Prote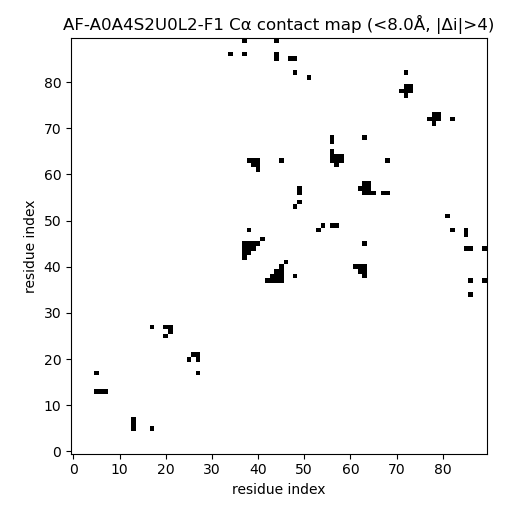in AF-A0A4S2U0L2-F1 (afdb_monomer)

Mean predicted aligned error: 3.44 Å

Sequence (90 aa):
MLKVGLTGGIGAGKSEVSRMLAGYGAVLIDADRIAREVVEPGTPGLDAVVEEFGSGILTAEGTLDRPKLGSVVFADSERLAALNAIVHPL

pLDDT: mean 95.17, std 2.14, range [84.31, 97.81]

Nearest PDB structures (foldseek):
  1viy-assembly1_B  TM=9.179E-01  e=2.913E-06  Escherichia coli
  1n3b-assembly1_C  TM=8.855E-01  e=8.408E-06  Escherichia coli
  9bkz-assembly1_A  TM=7.721E-01  e=2.416E-06  Klebsiella aerogenes
  8u94-assembly1_A  TM=7.735E-01  e=8.949E-06  Klebsiella aerogenes KCTC 2190
  2f6r-assembly1_A  TM=9.150E-01  e=1.228E-04  Mus musculus

Radius of gyration: 15.58 Å; Cα contacts (8 Å, |Δi|>4): 60; chains: 1; bounding box: 34×28×39 Å

Secondary structure (DSSP, 8-state):
---------TTS-HHHHHHHHHHTTPPP--HHHHHHHTTSTT-HHHHHHHHHH-GGGB-TTSSB-HHHHHHHHTT-HHHHHHHHHHHTT-

Foldseek 3Di:
DDDDDQDDDPPPCSVVVLVVVVVVVDDDDDPVVLLQVCCAPPHPLVVQCCVVVNPVQADPVRGGNPVVLCVVCVVDVVSVVSNCVSRVVD

Solvent-accessible surface area (backbone atoms only — not comparable to full-atom values): 5567 Å² total; per-residue (Å²): 135,92,84,82,87,89,81,73,66,89,88,65,51,60,73,57,54,51,51,52,44,36,74,75,71,45,85,82,81,58,64,76,57,47,70,47,60,48,36,33,74,94,30,72,43,33,53,53,49,33,70,76,66,35,74,82,36,41,42,98,86,59,36,70,31,58,72,59,44,46,62,55,27,76,74,31,72,67,50,36,49,54,51,46,66,60,54,70,81,101

Structure (mmCIF, N/CA/C/O backbone):
data_AF-A0A4S2U0L2-F1
#
_entry.id   AF-A0A4S2U0L2-F1
#
loop_
_atom_site.group_PDB
_atom_site.id
_atom_site.type_symbol
_atom_site.label_atom_id
_atom_site.label_alt_id
_atom_site.label_comp_id
_atom_site.label_asym_id
_atom_site.label_entity_id
_atom_site.label_seq_id
_atom_site.pdbx_PDB_ins_code
_atom_site.Cartn_x
_atom_site.Cartn_y
_atom_site.Cartn_z
_atom_site.occupancy
_atom_site.B_iso_or_equiv
_atom_site.auth_seq_id
_atom_site.auth_comp_id
_atom_site.auth_asym_id
_atom_site.auth_atom_id
_atom_site.pdbx_PDB_model_num
ATOM 1 N N . MET A 1 1 ? 11.180 -18.778 -12.855 1.00 84.31 1 MET A N 1
ATOM 2 C CA . MET A 1 1 ? 11.170 -17.331 -13.158 1.00 84.31 1 MET A CA 1
ATOM 3 C C . MET A 1 1 ? 11.942 -16.613 -12.065 1.00 84.31 1 MET A C 1
ATOM 5 O O . MET A 1 1 ? 11.671 -16.880 -10.899 1.00 84.31 1 MET A O 1
ATOM 9 N N . LEU A 1 2 ? 12.920 -15.779 -12.419 1.00 93.06 2 LEU A N 1
ATOM 10 C CA . LEU A 1 2 ? 13.635 -14.949 -11.447 1.00 93.06 2 LEU A CA 1
ATOM 11 C C . LEU A 1 2 ? 12.687 -13.856 -10.928 1.00 93.06 2 LEU A C 1
ATOM 13 O O . LEU A 1 2 ? 11.995 -13.229 -11.726 1.00 93.06 2 LEU A O 1
ATOM 17 N N . LYS A 1 3 ? 12.647 -13.642 -9.610 1.00 95.31 3 LYS A N 1
ATOM 18 C CA . LYS A 1 3 ? 11.890 -12.556 -8.972 1.00 95.31 3 LYS A CA 1
ATOM 19 C C . LYS A 1 3 ? 12.882 -11.545 -8.408 1.00 95.31 3 LYS A C 1
ATOM 21 O O . LYS A 1 3 ? 13.821 -11.942 -7.724 1.00 95.31 3 LYS A O 1
ATOM 26 N N . VAL A 1 4 ? 12.673 -10.263 -8.694 1.00 95.56 4 VAL A N 1
ATOM 27 C CA . VAL A 1 4 ? 13.542 -9.167 -8.246 1.00 95.56 4 VAL A CA 1
ATOM 28 C C . VAL A 1 4 ? 12.681 -8.124 -7.542 1.00 95.56 4 VAL A C 1
ATOM 30 O O . VAL A 1 4 ? 11.690 -7.669 -8.107 1.00 95.56 4 VAL A O 1
ATOM 33 N N . GLY A 1 5 ? 13.045 -7.762 -6.311 1.00 96.12 5 GLY A N 1
ATOM 34 C CA . GLY A 1 5 ? 12.379 -6.701 -5.559 1.00 96.12 5 GLY A CA 1
ATOM 35 C C . GLY A 1 5 ? 13.021 -5.345 -5.839 1.00 96.12 5 GLY A C 1
ATOM 36 O O . GLY A 1 5 ? 14.196 -5.152 -5.534 1.00 96.12 5 GLY A O 1
ATOM 37 N N . LEU A 1 6 ? 12.254 -4.404 -6.392 1.00 96.38 6 LEU A N 1
ATOM 38 C CA . LEU A 1 6 ? 12.668 -3.009 -6.535 1.00 96.38 6 LEU A CA 1
ATOM 39 C C . LEU A 1 6 ? 12.134 -2.198 -5.350 1.00 96.38 6 LEU A C 1
ATOM 41 O O . LEU A 1 6 ? 10.929 -2.010 -5.212 1.00 96.38 6 LEU A O 1
ATOM 45 N N . THR A 1 7 ? 13.035 -1.704 -4.505 1.00 95.25 7 THR A N 1
ATOM 46 C CA . THR A 1 7 ? 12.703 -0.908 -3.315 1.00 95.25 7 THR A CA 1
ATOM 47 C C . THR A 1 7 ? 13.550 0.364 -3.248 1.00 95.25 7 THR A C 1
ATOM 49 O O . THR A 1 7 ? 14.457 0.569 -4.052 1.00 95.25 7 THR A O 1
ATOM 52 N N . GLY A 1 8 ? 13.221 1.257 -2.321 1.00 93.00 8 GLY A N 1
ATOM 53 C CA . GLY A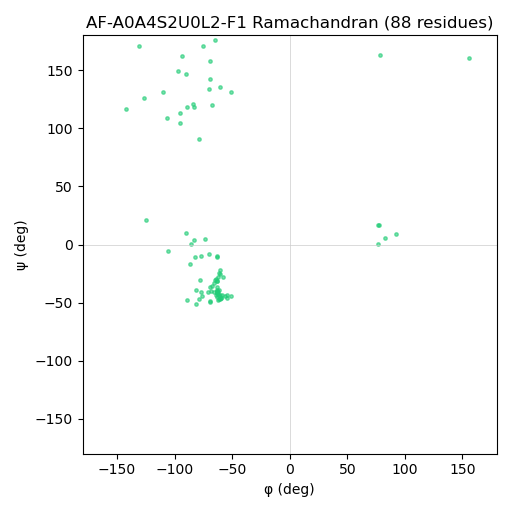 1 8 ? 13.834 2.573 -2.173 1.00 93.00 8 GLY A CA 1
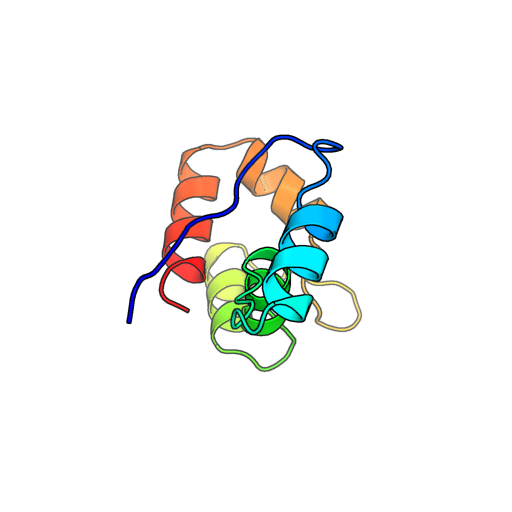ATOM 54 C C . GLY A 1 8 ? 12.903 3.558 -1.471 1.00 93.00 8 GLY A C 1
ATOM 55 O O . GLY A 1 8 ? 11.685 3.369 -1.446 1.00 93.00 8 GLY A O 1
ATOM 56 N N . GLY A 1 9 ? 13.467 4.632 -0.920 1.00 93.31 9 GLY A N 1
ATOM 57 C CA . GLY A 1 9 ? 12.705 5.678 -0.234 1.00 93.31 9 GLY A CA 1
ATOM 58 C C . GLY A 1 9 ? 11.744 6.455 -1.144 1.00 93.31 9 GLY A C 1
ATOM 59 O O . GLY A 1 9 ? 11.684 6.260 -2.367 1.00 93.31 9 GLY A O 1
ATOM 60 N N . ILE A 1 10 ? 10.970 7.357 -0.539 1.00 89.69 10 ILE A N 1
ATOM 61 C CA . ILE A 1 10 ? 10.156 8.338 -1.271 1.00 89.69 10 ILE A CA 1
ATOM 62 C C . ILE A 1 10 ? 11.095 9.212 -2.117 1.00 89.69 10 ILE A C 1
ATOM 64 O O . ILE A 1 10 ? 12.157 9.614 -1.653 1.00 89.69 10 ILE A O 1
ATOM 68 N N . GLY A 1 11 ? 10.736 9.459 -3.380 1.00 91.88 11 GLY A N 1
ATOM 69 C CA . GLY A 1 11 ? 11.551 10.266 -4.299 1.00 91.88 11 GLY A CA 1
ATOM 70 C C . GLY A 1 11 ? 12.780 9.563 -4.894 1.00 91.88 11 GLY A C 1
ATOM 71 O O . GLY A 1 11 ? 13.462 10.153 -5.721 1.00 91.88 11 GLY A O 1
ATOM 72 N N . ALA A 1 12 ? 13.041 8.292 -4.565 1.00 95.12 12 ALA A N 1
ATOM 73 C CA . ALA A 1 12 ? 14.221 7.559 -5.048 1.00 95.12 12 ALA A CA 1
ATOM 74 C C . ALA A 1 12 ? 14.170 7.129 -6.535 1.00 95.12 12 ALA A C 1
ATOM 76 O O . ALA A 1 12 ? 15.033 6.385 -6.986 1.00 95.12 12 ALA A O 1
ATOM 77 N N . GLY A 1 13 ? 13.143 7.526 -7.295 1.00 95.25 13 GLY A N 1
ATOM 78 C CA . GLY A 1 13 ? 13.027 7.187 -8.720 1.00 95.25 13 GLY A CA 1
ATOM 79 C C . GLY A 1 13 ? 12.569 5.753 -9.030 1.00 95.25 13 GLY A C 1
ATOM 80 O O . GLY A 1 13 ? 12.697 5.315 -10.169 1.00 95.25 13 GLY A O 1
ATOM 81 N N . LYS A 1 14 ? 11.994 5.020 -8.061 1.00 96.38 14 LYS A N 1
ATOM 82 C CA . LYS A 1 14 ? 11.512 3.633 -8.255 1.00 96.38 14 LYS A CA 1
ATOM 83 C C . LYS A 1 14 ? 10.590 3.475 -9.468 1.00 96.38 14 LYS A C 1
ATOM 85 O O . LYS A 1 14 ? 10.767 2.540 -10.236 1.00 96.38 14 LYS A O 1
ATOM 90 N N . SER A 1 15 ? 9.640 4.394 -9.644 1.00 94.44 15 SER A N 1
ATOM 91 C CA . SER A 1 15 ? 8.686 4.365 -10.760 1.00 94.44 15 SER A CA 1
ATOM 92 C C . SER A 1 15 ? 9.368 4.513 -12.121 1.00 94.44 15 SER A C 1
ATOM 94 O O . SER A 1 15 ? 8.906 3.951 -13.107 1.00 94.44 15 SER A O 1
ATOM 96 N N . GLU A 1 16 ? 10.483 5.244 -12.183 1.00 96.88 16 GLU A N 1
A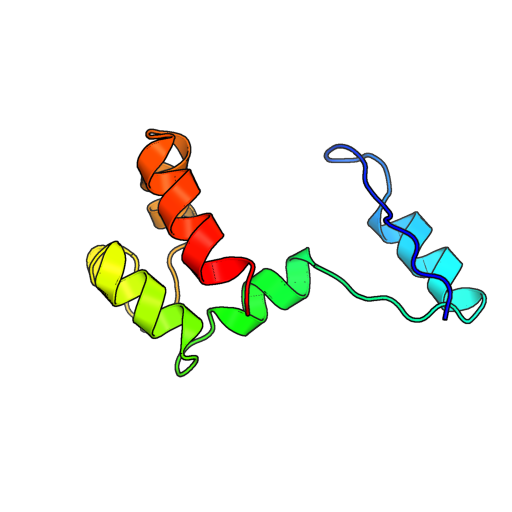TOM 97 C CA . GLU A 1 16 ? 11.247 5.389 -13.421 1.00 96.88 16 GLU A CA 1
ATOM 98 C C . GLU A 1 16 ? 12.062 4.126 -13.709 1.00 96.88 16 GLU A C 1
ATOM 100 O O . GLU A 1 16 ? 12.029 3.597 -14.818 1.00 96.88 16 GLU A O 1
ATOM 105 N N . VAL A 1 17 ? 12.716 3.569 -12.688 1.00 96.56 17 VAL A N 1
ATOM 106 C CA . VAL A 1 17 ? 13.463 2.311 -12.822 1.00 96.56 17 VAL A CA 1
ATOM 107 C C . VAL A 1 17 ? 12.536 1.151 -13.204 1.00 96.56 17 VAL A C 1
ATOM 109 O O . VAL A 1 17 ? 12.876 0.372 -14.094 1.00 96.56 17 VAL A O 1
ATOM 112 N N . SER A 1 18 ? 11.351 1.037 -12.594 1.00 96.25 18 SER A N 1
ATOM 113 C CA . SER A 1 18 ? 10.382 -0.010 -12.944 1.00 96.25 18 SER A CA 1
ATOM 114 C C . SER A 1 18 ? 9.886 0.124 -14.384 1.00 96.25 18 SER A C 1
ATOM 116 O O . SER A 1 18 ? 9.795 -0.880 -15.092 1.00 96.25 18 SER A O 1
ATOM 118 N N . ARG A 1 19 ? 9.639 1.355 -14.852 1.00 96.62 19 ARG A N 1
ATOM 119 C CA . ARG A 1 19 ? 9.270 1.652 -16.244 1.00 96.62 19 ARG A CA 1
ATOM 120 C C . ARG A 1 19 ? 10.371 1.242 -17.221 1.00 96.62 19 ARG A C 1
ATOM 122 O O . ARG A 1 19 ? 10.077 0.630 -18.246 1.00 96.62 19 ARG A O 1
ATOM 129 N N . MET A 1 20 ? 11.631 1.541 -16.902 1.00 97.69 20 MET A N 1
ATOM 130 C CA . MET A 1 20 ? 12.775 1.124 -17.717 1.00 97.69 20 MET A CA 1
ATOM 131 C C . MET A 1 20 ? 12.890 -0.400 -17.791 1.00 97.69 20 MET A C 1
ATOM 133 O O . MET A 1 20 ? 13.017 -0.946 -18.883 1.00 97.69 20 MET A O 1
ATOM 137 N N . LEU A 1 21 ? 12.797 -1.096 -16.652 1.00 97.00 21 LEU A N 1
ATOM 138 C CA . LEU A 1 21 ? 12.837 -2.561 -16.601 1.00 97.00 21 LEU A CA 1
ATOM 139 C C . LEU A 1 21 ? 11.719 -3.184 -17.444 1.00 97.00 21 LEU A C 1
ATOM 141 O O . LEU A 1 21 ? 11.976 -4.115 -18.208 1.00 97.00 21 LEU A O 1
ATOM 145 N N . ALA A 1 22 ? 10.502 -2.642 -17.357 1.00 96.69 22 ALA A N 1
ATOM 146 C CA . ALA A 1 22 ? 9.385 -3.078 -18.188 1.00 96.69 22 ALA A CA 1
ATOM 147 C C . ALA A 1 22 ? 9.652 -2.857 -19.687 1.00 96.69 22 ALA A C 1
ATOM 149 O O . ALA A 1 22 ? 9.363 -3.734 -20.499 1.00 96.69 22 ALA A O 1
ATOM 150 N N . GLY A 1 23 ? 10.283 -1.736 -20.055 1.00 97.81 23 GLY A N 1
ATOM 151 C CA . GLY A 1 23 ? 10.726 -1.461 -21.428 1.00 97.81 23 GLY A CA 1
ATOM 152 C C . GLY A 1 23 ? 11.746 -2.469 -21.974 1.00 97.81 23 GLY A C 1
ATOM 153 O O . GLY A 1 23 ? 11.791 -2.695 -23.180 1.00 97.81 23 GLY A O 1
ATOM 154 N N . TYR A 1 24 ? 12.512 -3.126 -21.098 1.00 97.06 24 TYR A N 1
ATOM 155 C CA . TYR A 1 24 ? 13.415 -4.229 -21.450 1.00 97.06 24 TYR A CA 1
ATOM 156 C C . TYR A 1 24 ? 12.754 -5.617 -21.383 1.00 97.06 24 TYR A C 1
ATOM 158 O O . TYR A 1 24 ? 13.440 -6.633 -21.482 1.00 97.06 24 TYR A O 1
ATOM 166 N N . GLY A 1 25 ? 11.429 -5.683 -21.227 1.00 96.81 25 GLY A N 1
ATOM 167 C CA . GLY A 1 25 ? 10.662 -6.929 -21.226 1.00 96.81 25 GLY A CA 1
ATOM 168 C C . GLY A 1 25 ? 10.441 -7.551 -19.846 1.00 96.81 25 GLY A C 1
ATOM 169 O O . GLY A 1 25 ? 9.941 -8.673 -19.766 1.00 96.81 25 GLY A O 1
ATOM 170 N N . ALA A 1 26 ? 10.785 -6.861 -18.752 1.00 97.06 26 ALA A N 1
ATOM 171 C CA . ALA A 1 26 ? 10.407 -7.326 -17.421 1.00 97.06 26 ALA A CA 1
ATOM 172 C C . ALA A 1 26 ? 8.890 -7.208 -17.211 1.00 97.06 26 ALA A C 1
ATOM 174 O O . ALA A 1 26 ? 8.259 -6.226 -17.599 1.00 97.06 26 ALA A O 1
ATOM 175 N N . VAL A 1 27 ? 8.302 -8.186 -16.525 1.00 96.69 27 VAL A N 1
ATOM 176 C CA . VAL A 1 27 ? 6.915 -8.084 -16.062 1.00 96.69 27 VAL A CA 1
ATOM 177 C C . VAL A 1 27 ? 6.902 -7.303 -14.752 1.00 96.69 27 VAL A C 1
ATOM 179 O O . VAL A 1 27 ? 7.498 -7.734 -13.764 1.00 96.69 27 VAL A O 1
ATOM 182 N N . LEU A 1 28 ? 6.225 -6.155 -14.745 1.00 95.62 28 LEU A N 1
ATOM 183 C CA . LEU A 1 28 ? 6.085 -5.325 -13.553 1.00 95.62 28 LEU A CA 1
ATOM 184 C C . LEU A 1 28 ? 4.930 -5.821 -12.678 1.00 95.62 28 LEU A C 1
ATOM 186 O O . LEU A 1 28 ? 3.775 -5.828 -13.101 1.00 95.62 28 LEU A O 1
ATOM 190 N N . ILE A 1 29 ? 5.251 -6.168 -11.434 1.00 95.44 29 ILE A N 1
ATOM 191 C CA . ILE A 1 29 ? 4.283 -6.389 -10.359 1.00 95.44 29 ILE A CA 1
ATOM 192 C C . ILE A 1 29 ? 4.385 -5.183 -9.423 1.00 95.44 29 ILE A C 1
ATOM 194 O O . ILE A 1 29 ? 5.398 -5.008 -8.748 1.00 95.44 29 ILE A O 1
ATOM 198 N N . ASP A 1 30 ? 3.364 -4.330 -9.430 1.00 94.56 30 ASP A N 1
ATOM 199 C CA . ASP A 1 30 ? 3.317 -3.110 -8.620 1.00 94.56 30 ASP A CA 1
ATOM 200 C C . ASP A 1 30 ? 2.553 -3.374 -7.318 1.00 94.56 30 ASP A C 1
ATOM 202 O O . ASP A 1 30 ? 1.326 -3.480 -7.317 1.00 94.56 30 ASP A O 1
ATOM 206 N N . ALA A 1 31 ? 3.293 -3.495 -6.215 1.00 92.38 31 ALA A N 1
ATOM 207 C CA . ALA A 1 31 ? 2.722 -3.762 -4.900 1.00 92.38 31 ALA A CA 1
ATOM 208 C C . ALA A 1 31 ? 1.855 -2.602 -4.379 1.00 92.38 31 ALA A C 1
ATOM 210 O O . ALA A 1 31 ? 0.848 -2.860 -3.727 1.00 92.38 31 ALA A O 1
ATOM 211 N N . ASP A 1 32 ? 2.191 -1.345 -4.699 1.00 89.56 32 ASP A N 1
ATOM 212 C CA . ASP A 1 32 ? 1.411 -0.180 -4.255 1.00 89.56 32 ASP A CA 1
ATOM 213 C C . ASP A 1 32 ? 0.045 -0.144 -4.949 1.00 89.56 32 ASP A C 1
ATOM 215 O O . ASP A 1 32 ? -0.958 0.247 -4.344 1.00 89.56 32 ASP A O 1
ATOM 219 N N . ARG A 1 33 ? 0.001 -0.553 -6.223 1.00 92.56 33 ARG A N 1
ATOM 220 C CA . ARG A 1 33 ? -1.249 -0.711 -6.973 1.00 92.56 33 ARG A CA 1
ATOM 221 C C . ARG A 1 33 ? -2.065 -1.892 -6.450 1.00 92.56 33 ARG A C 1
ATOM 223 O O . ARG A 1 33 ? -3.240 -1.712 -6.152 1.00 92.56 33 ARG A O 1
ATOM 230 N N . ILE A 1 34 ? -1.450 -3.061 -6.279 1.00 94.25 34 ILE A N 1
ATOM 231 C CA . ILE A 1 34 ? -2.149 -4.264 -5.796 1.00 94.25 34 ILE A CA 1
ATOM 232 C C . ILE A 1 34 ? -2.732 -4.029 -4.396 1.00 94.25 34 ILE A C 1
ATOM 234 O O . ILE A 1 34 ? -3.905 -4.300 -4.172 1.00 94.25 34 ILE A O 1
ATOM 238 N N . ALA A 1 35 ? -1.981 -3.401 -3.486 1.00 91.81 35 ALA A N 1
ATOM 239 C CA . ALA A 1 35 ? -2.465 -3.033 -2.152 1.00 91.81 35 ALA A CA 1
ATOM 240 C C . ALA A 1 35 ? -3.624 -2.010 -2.161 1.00 91.81 35 ALA A C 1
ATOM 242 O O . ALA A 1 35 ? -4.208 -1.712 -1.116 1.00 91.81 35 ALA A O 1
ATOM 243 N N . ARG A 1 36 ? -3.943 -1.400 -3.311 1.00 92.56 36 ARG A N 1
ATOM 244 C CA . ARG A 1 36 ? -5.172 -0.614 -3.503 1.00 92.56 36 ARG A CA 1
ATOM 245 C C . ARG A 1 36 ? -6.315 -1.480 -3.982 1.00 92.56 36 ARG A C 1
ATOM 247 O O . ARG A 1 36 ? -7.380 -1.410 -3.385 1.00 92.56 36 ARG A O 1
ATOM 254 N N . GLU A 1 37 ? -6.051 -2.301 -4.984 1.00 95.12 37 GLU A N 1
ATOM 255 C CA . GLU A 1 37 ? -7.038 -3.164 -5.630 1.00 95.12 37 GLU A CA 1
ATOM 256 C C . GLU A 1 37 ? -7.634 -4.186 -4.655 1.00 95.12 37 GLU A C 1
ATOM 258 O O . GLU A 1 37 ? -8.845 -4.370 -4.632 1.00 95.12 37 GLU A O 1
ATOM 263 N N . VAL A 1 38 ? -6.824 -4.789 -3.778 1.00 95.69 38 VAL A N 1
ATOM 264 C CA . VAL A 1 38 ? -7.297 -5.821 -2.829 1.00 95.69 38 VAL A CA 1
ATOM 265 C C . VAL A 1 38 ? -8.209 -5.293 -1.715 1.00 95.69 38 VAL A C 1
ATOM 267 O O . VAL A 1 38 ? -8.763 -6.090 -0.965 1.00 95.69 38 VAL A O 1
ATOM 270 N N . VAL A 1 39 ? -8.367 -3.971 -1.597 1.00 95.12 39 VAL A N 1
ATOM 271 C CA . VAL A 1 39 ? -9.250 -3.303 -0.620 1.00 95.12 39 VAL A CA 1
ATOM 272 C C . VAL A 1 39 ? -10.250 -2.354 -1.293 1.00 95.12 39 VAL A C 1
ATOM 274 O O . VAL A 1 39 ? -10.764 -1.429 -0.660 1.00 95.12 39 VAL A O 1
ATOM 277 N N . GLU A 1 40 ? -10.518 -2.536 -2.587 1.00 95.19 40 GLU A N 1
ATOM 278 C CA . GLU A 1 40 ? -11.587 -1.809 -3.277 1.00 95.19 40 GLU A CA 1
ATOM 279 C C . GLU A 1 40 ? -12.983 -2.264 -2.802 1.00 95.19 40 GLU A C 1
ATOM 281 O O . GLU A 1 40 ? -13.132 -3.369 -2.269 1.00 95.19 40 GLU A O 1
ATOM 286 N N . PRO A 1 41 ? -14.033 -1.438 -2.977 1.00 95.19 41 PRO A N 1
ATOM 287 C CA . PRO A 1 41 ? -15.403 -1.831 -2.653 1.00 95.19 41 PRO A CA 1
ATOM 288 C C . PRO A 1 41 ? -15.804 -3.173 -3.270 1.00 95.19 41 PRO A C 1
ATOM 290 O O . PRO A 1 41 ? -15.623 -3.396 -4.465 1.00 95.19 41 PRO A O 1
ATOM 293 N N . GLY A 1 42 ? -16.383 -4.053 -2.451 1.00 93.88 42 GLY A N 1
ATOM 294 C CA . GLY A 1 42 ? -16.818 -5.388 -2.872 1.00 93.88 42 GLY A CA 1
ATOM 295 C C . GLY A 1 42 ? -15.713 -6.448 -2.883 1.00 93.88 42 GLY A C 1
ATOM 296 O O . GLY A 1 42 ? -15.959 -7.571 -3.322 1.00 93.88 42 GLY A O 1
ATOM 297 N N . THR A 1 43 ? -14.509 -6.117 -2.410 1.00 96.25 43 THR A N 1
ATOM 298 C CA . THR A 1 43 ? -13.437 -7.098 -2.214 1.00 96.25 43 THR A CA 1
ATOM 299 C C . THR A 1 43 ? -13.484 -7.712 -0.811 1.00 96.25 43 THR A C 1
ATOM 301 O O . THR A 1 43 ? -13.767 -7.001 0.156 1.00 96.25 43 THR A O 1
ATOM 304 N N . PRO A 1 44 ? -13.103 -8.996 -0.658 1.00 95.44 44 PRO A N 1
ATOM 305 C CA . PRO A 1 44 ? -12.966 -9.615 0.662 1.00 95.44 44 PRO A CA 1
ATOM 306 C C . PRO A 1 44 ? -11.967 -8.888 1.569 1.00 95.44 44 PRO A C 1
ATOM 308 O O . PRO A 1 44 ? -12.099 -8.925 2.789 1.00 95.44 44 PRO A O 1
ATOM 311 N N . GLY A 1 45 ? -10.961 -8.225 0.985 1.00 95.62 45 GLY A N 1
ATOM 312 C CA . GLY A 1 45 ? -9.989 -7.460 1.755 1.00 95.62 45 GLY A CA 1
ATOM 313 C C . GLY A 1 45 ? -10.598 -6.223 2.397 1.00 95.62 45 GLY A C 1
ATOM 314 O O . GLY A 1 45 ? -10.298 -5.949 3.556 1.00 95.62 45 GLY A O 1
ATOM 315 N N . LEU A 1 46 ? -11.490 -5.505 1.704 1.00 96.75 46 LEU A N 1
ATOM 316 C CA . LEU A 1 46 ? -12.205 -4.394 2.331 1.00 96.75 46 LEU A CA 1
ATOM 317 C C . LEU A 1 46 ? -13.106 -4.885 3.468 1.00 96.75 46 LEU A C 1
ATOM 319 O O . LEU A 1 46 ? -13.089 -4.285 4.540 1.00 96.75 46 LEU A O 1
ATOM 323 N N . ASP A 1 47 ? -13.837 -5.980 3.260 1.00 96.44 47 ASP A N 1
ATOM 324 C CA . ASP A 1 47 ? -14.724 -6.553 4.278 1.00 96.44 47 ASP A CA 1
ATOM 325 C C . ASP A 1 47 ? -13.945 -6.942 5.543 1.00 96.44 47 ASP A C 1
ATOM 327 O O . ASP A 1 47 ? -14.328 -6.552 6.645 1.00 96.44 47 ASP A O 1
ATOM 331 N N . ALA A 1 48 ? -12.801 -7.616 5.390 1.00 97.06 48 ALA A N 1
ATOM 332 C CA . ALA A 1 48 ? -11.937 -7.992 6.509 1.00 97.06 48 ALA A CA 1
ATOM 333 C C . ALA A 1 48 ? -11.359 -6.770 7.248 1.00 97.06 48 ALA A C 1
ATOM 335 O O . ALA A 1 48 ? -11.279 -6.757 8.476 1.00 97.06 48 ALA A O 1
ATOM 336 N N . VAL A 1 49 ? -10.982 -5.710 6.522 1.00 96.69 49 VAL A N 1
ATOM 337 C CA . VAL A 1 49 ? -10.522 -4.455 7.143 1.00 96.69 49 VAL A CA 1
ATOM 338 C C . VAL A 1 49 ? -11.671 -3.784 7.908 1.00 96.69 49 VAL A C 1
ATOM 340 O O . VAL A 1 49 ? -11.465 -3.276 9.008 1.00 96.69 49 VAL A O 1
ATOM 343 N N . VAL A 1 50 ? -12.890 -3.777 7.365 1.00 96.94 50 VAL A N 1
ATOM 344 C CA . VAL A 1 50 ? -14.067 -3.214 8.047 1.00 96.94 50 VAL A CA 1
ATOM 345 C C . VAL A 1 50 ? -14.448 -4.037 9.279 1.00 96.94 50 VAL A C 1
ATOM 347 O O . VAL A 1 50 ? -14.855 -3.452 10.281 1.00 96.94 50 VAL A O 1
ATOM 350 N N . GLU A 1 51 ? -14.298 -5.360 9.238 1.00 97.12 51 GLU A N 1
ATOM 351 C CA . GLU A 1 51 ? -14.539 -6.245 10.382 1.00 97.12 51 GLU A CA 1
ATOM 352 C C . GLU A 1 51 ? -13.578 -5.943 11.544 1.00 97.12 51 GLU A C 1
ATOM 354 O O . GLU A 1 51 ? -14.018 -5.791 12.683 1.00 97.12 51 GLU A O 1
ATOM 359 N N . GLU A 1 52 ? -12.286 -5.766 11.255 1.00 96.94 52 GLU A N 1
ATOM 360 C CA . GLU A 1 52 ? -11.247 -5.521 12.268 1.00 96.94 52 GLU A CA 1
ATOM 361 C C . GLU A 1 52 ? -11.241 -4.074 12.805 1.00 96.94 52 GLU A C 1
ATOM 363 O O . GLU A 1 52 ? -11.055 -3.829 14.002 1.00 96.94 52 GLU A O 1
ATOM 368 N N . PHE A 1 53 ? -11.431 -3.083 11.927 1.00 95.94 53 PHE A N 1
ATOM 369 C CA . PHE A 1 53 ? -11.282 -1.658 12.265 1.00 95.94 53 PHE A CA 1
ATOM 370 C C . PHE A 1 53 ? -12.616 -0.901 12.388 1.00 95.94 53 PHE A C 1
ATOM 372 O O . PHE A 1 53 ? -12.634 0.263 12.800 1.00 95.94 53 PHE A O 1
ATOM 379 N N . GLY A 1 54 ? -13.735 -1.556 12.074 1.00 95.81 54 GLY A N 1
ATOM 380 C CA . GLY A 1 54 ? -15.083 -0.993 12.093 1.00 95.81 54 GLY A CA 1
ATOM 381 C C . GLY A 1 54 ? -15.398 -0.116 10.878 1.00 95.81 54 GLY A C 1
ATOM 382 O O . GLY A 1 54 ? -14.516 0.406 10.204 1.00 95.81 54 GLY A O 1
ATOM 383 N N . SER A 1 55 ? -16.686 0.146 10.632 1.00 94.69 55 SER A N 1
ATOM 384 C CA . SER A 1 55 ? -17.161 0.959 9.491 1.00 94.69 55 SER A CA 1
ATOM 385 C C . SER A 1 55 ? -16.702 2.421 9.511 1.00 94.69 55 SER A C 1
ATOM 387 O O . SER A 1 55 ? -16.833 3.132 8.517 1.00 94.69 55 SER A O 1
ATOM 389 N N . GLY A 1 56 ? -16.122 2.878 10.625 1.00 94.62 56 GLY A N 1
ATOM 390 C CA . GLY A 1 56 ? -15.545 4.209 10.741 1.00 94.62 56 GLY A CA 1
ATOM 391 C C . GLY A 1 56 ? -14.408 4.468 9.751 1.00 94.62 56 GLY A C 1
ATOM 392 O O . GLY A 1 56 ? -14.151 5.627 9.461 1.00 94.62 56 GLY A O 1
ATOM 393 N N . ILE A 1 57 ? -13.749 3.440 9.216 1.00 95.44 57 ILE A N 1
ATOM 394 C CA . ILE A 1 57 ? -12.664 3.561 8.225 1.00 95.44 57 ILE A CA 1
ATOM 395 C C . ILE A 1 57 ? -13.149 3.720 6.777 1.00 95.44 57 ILE A C 1
ATOM 397 O O . ILE A 1 57 ? -12.325 3.750 5.867 1.00 95.44 57 ILE A O 1
ATOM 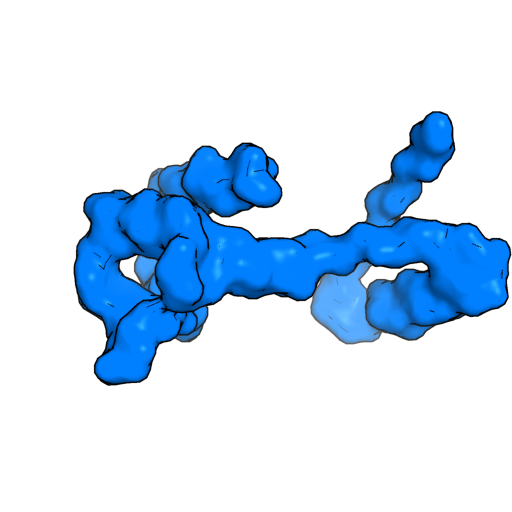401 N N . LEU A 1 58 ? -14.460 3.813 6.546 1.00 96.75 58 LEU A N 1
ATOM 402 C CA . LEU A 1 58 ? -15.035 4.013 5.218 1.00 96.75 58 LEU A CA 1
ATOM 403 C C . LEU A 1 58 ? -15.352 5.489 4.946 1.00 96.75 58 LEU A C 1
ATOM 405 O O . LEU A 1 58 ? -15.714 6.246 5.851 1.00 96.75 58 LEU A O 1
ATOM 409 N N . THR A 1 59 ? -15.262 5.882 3.677 1.00 95.62 59 THR A N 1
ATOM 410 C CA . THR A 1 59 ? -15.825 7.137 3.168 1.00 95.62 59 THR A CA 1
ATOM 411 C C . THR A 1 59 ? -17.348 7.025 3.030 1.00 95.62 59 THR A C 1
ATOM 413 O O . THR A 1 59 ? -17.921 5.938 3.138 1.00 95.62 59 THR A O 1
ATOM 416 N N . ALA A 1 60 ? -18.029 8.142 2.752 1.00 93.25 60 ALA A N 1
ATOM 417 C CA . ALA A 1 60 ? -19.480 8.150 2.533 1.00 93.25 60 ALA A CA 1
ATOM 418 C C . ALA A 1 60 ? -19.910 7.294 1.324 1.00 93.25 60 ALA A C 1
ATOM 420 O O . ALA A 1 60 ? -21.034 6.804 1.269 1.00 93.25 60 ALA A O 1
ATOM 421 N N . GLU A 1 61 ? -18.999 7.086 0.378 1.00 92.75 61 GLU A N 1
ATOM 422 C CA . GLU A 1 61 ? -19.173 6.284 -0.831 1.00 92.75 61 GLU A CA 1
ATOM 423 C C . GLU A 1 61 ? -18.883 4.790 -0.599 1.00 92.75 61 GLU A C 1
ATOM 425 O O . GLU A 1 61 ? -18.963 4.000 -1.537 1.00 92.75 61 GLU A O 1
ATOM 430 N N . GLY A 1 62 ? -18.529 4.387 0.629 1.00 92.81 62 GLY A N 1
ATOM 431 C CA . GLY A 1 62 ? -18.225 2.994 0.971 1.00 92.81 62 GLY A CA 1
ATOM 432 C C . GLY A 1 62 ? -16.838 2.524 0.529 1.00 92.81 62 GLY A C 1
ATOM 433 O O . GLY A 1 62 ? -16.585 1.324 0.477 1.00 92.81 62 GLY A O 1
ATOM 434 N N . THR A 1 63 ? -15.933 3.453 0.210 1.00 95.56 63 THR A N 1
ATOM 435 C CA . THR A 1 63 ? -14.526 3.148 -0.100 1.00 95.56 63 THR A CA 1
ATOM 436 C C . THR A 1 63 ? -13.646 3.275 1.141 1.00 95.56 63 THR A C 1
ATOM 438 O O . THR A 1 63 ? -14.038 3.911 2.116 1.00 95.56 63 THR A O 1
ATOM 441 N N . LEU A 1 64 ? -12.442 2.701 1.121 1.00 95.81 64 LEU A N 1
ATOM 442 C CA . LEU A 1 64 ? -11.494 2.821 2.229 1.00 95.81 64 LEU A CA 1
ATOM 443 C C . LEU A 1 64 ? -10.964 4.261 2.396 1.00 95.81 64 LEU A C 1
ATOM 445 O O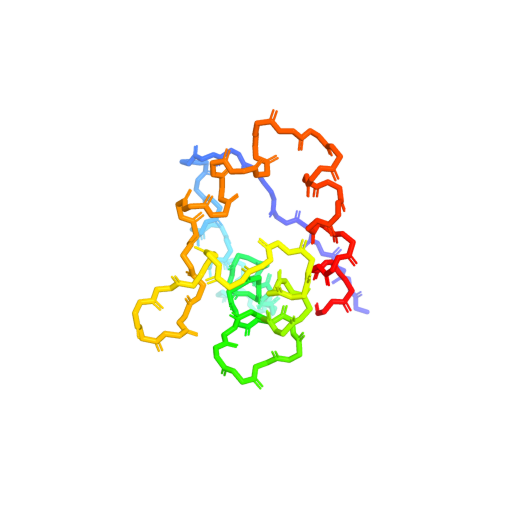 . LEU A 1 64 ? -10.264 4.779 1.521 1.00 95.81 64 LEU A O 1
ATOM 449 N N . ASP A 1 65 ? -11.189 4.870 3.562 1.00 96.62 65 ASP A N 1
ATOM 450 C CA . ASP A 1 65 ? -10.565 6.132 3.973 1.00 96.62 65 ASP A CA 1
ATOM 451 C C . ASP A 1 65 ? -9.127 5.874 4.453 1.00 96.62 65 ASP A C 1
ATOM 453 O O . ASP A 1 65 ? -8.849 5.576 5.620 1.00 96.62 65 ASP A O 1
ATOM 457 N N . ARG A 1 66 ? -8.183 5.967 3.512 1.00 93.56 66 ARG A N 1
ATOM 458 C CA . ARG A 1 66 ? -6.754 5.713 3.752 1.00 93.56 66 ARG A CA 1
ATOM 459 C C . ARG A 1 66 ? -6.126 6.658 4.781 1.00 93.56 66 ARG A C 1
ATOM 461 O O . ARG A 1 66 ? -5.415 6.147 5.646 1.00 93.56 66 ARG A O 1
ATOM 468 N N . PRO A 1 67 ? -6.329 7.991 4.726 1.00 95.12 67 PRO A N 1
ATOM 469 C CA . PRO A 1 67 ? -5.852 8.884 5.780 1.00 95.12 67 PRO A CA 1
ATOM 470 C C . PRO A 1 67 ? -6.345 8.478 7.170 1.00 95.12 67 PRO A C 1
ATOM 472 O O . PRO A 1 67 ? -5.555 8.445 8.116 1.00 95.12 67 PRO A O 1
ATOM 475 N N . LYS A 1 68 ? -7.628 8.123 7.291 1.00 95.38 68 LYS A N 1
ATOM 476 C CA . LYS A 1 68 ? -8.217 7.744 8.573 1.00 95.38 68 LYS A CA 1
ATOM 477 C C . LYS A 1 68 ? -7.681 6.413 9.080 1.00 95.38 68 LYS A C 1
ATOM 479 O O . LYS A 1 68 ? -7.201 6.371 10.211 1.00 95.38 68 LYS A O 1
ATOM 484 N N . LEU A 1 69 ? -7.660 5.369 8.249 1.00 96.00 69 LEU A N 1
ATOM 485 C CA . LEU A 1 69 ? -7.031 4.095 8.611 1.00 96.00 69 LEU A CA 1
ATOM 486 C C . LEU A 1 69 ? -5.560 4.306 8.997 1.00 96.00 69 LEU A C 1
ATOM 488 O O . LEU A 1 69 ? -5.123 3.814 10.032 1.00 96.00 69 LEU A O 1
ATOM 492 N N . GLY A 1 70 ? -4.824 5.106 8.219 1.00 95.19 70 GLY A N 1
ATOM 493 C CA . GLY A 1 70 ? -3.437 5.482 8.488 1.00 95.19 70 GLY A CA 1
ATOM 494 C C . GLY A 1 70 ? -3.243 6.092 9.877 1.00 95.19 70 GLY A C 1
ATOM 495 O O . GLY A 1 70 ? -2.338 5.685 10.600 1.00 95.19 70 GLY A O 1
ATOM 496 N N . SER A 1 71 ? -4.114 7.019 10.287 1.00 95.81 71 SER A N 1
ATOM 497 C CA . SER A 1 71 ? -4.048 7.628 11.625 1.00 95.81 71 SER A CA 1
ATOM 498 C C . SER A 1 71 ? -4.234 6.626 12.770 1.00 95.81 71 SER A C 1
ATOM 500 O O . SER A 1 71 ? -3.684 6.835 13.848 1.00 95.81 71 SER A O 1
ATOM 502 N N . VAL A 1 72 ? -4.964 5.532 12.531 1.00 94.56 72 VAL A N 1
ATOM 503 C CA . VAL A 1 72 ? -5.180 4.458 13.510 1.00 94.56 72 VAL A CA 1
ATOM 504 C C . VAL A 1 72 ? -3.985 3.510 13.534 1.00 94.56 72 VAL A C 1
ATOM 506 O O . VAL A 1 72 ? -3.426 3.249 14.594 1.00 94.56 72 VAL A O 1
ATOM 509 N N . VAL A 1 73 ? -3.563 3.011 12.371 1.00 96.44 73 VAL A N 1
ATOM 510 C CA . VAL A 1 73 ? -2.539 1.957 12.302 1.00 96.44 73 VAL A CA 1
ATOM 511 C C . VAL A 1 73 ? -1.124 2.482 12.512 1.00 96.44 73 VAL A C 1
ATOM 513 O O . VAL A 1 73 ? -0.295 1.773 13.058 1.00 96.44 73 VAL A O 1
ATOM 516 N N . PHE A 1 74 ? -0.813 3.725 12.140 1.00 94.62 74 PHE A N 1
ATOM 517 C CA . PHE A 1 74 ? 0.525 4.279 12.384 1.00 94.62 74 PHE A CA 1
ATOM 518 C C . PHE A 1 74 ? 0.711 4.821 13.806 1.00 94.62 74 PHE A C 1
ATOM 520 O O . PHE A 1 74 ? 1.842 5.110 14.194 1.00 94.62 74 PHE A O 1
ATOM 527 N N . ALA A 1 75 ? -0.368 4.940 14.586 1.00 95.56 75 ALA A N 1
ATOM 528 C CA . ALA A 1 75 ? -0.307 5.299 16.001 1.00 95.56 75 ALA A CA 1
ATOM 529 C C . ALA A 1 75 ? -0.109 4.082 16.925 1.00 95.56 75 ALA A C 1
ATOM 531 O O . ALA A 1 75 ? 0.279 4.260 18.078 1.00 95.56 75 ALA A O 1
ATOM 532 N N . ASP A 1 76 ? -0.357 2.863 16.432 1.00 96.81 76 ASP A N 1
ATOM 533 C CA . ASP A 1 76 ? -0.346 1.631 17.222 1.00 96.81 76 ASP A CA 1
ATOM 534 C C . ASP A 1 76 ? 0.245 0.463 16.411 1.00 96.81 76 ASP A C 1
ATOM 536 O O . ASP A 1 76 ? -0.301 0.025 15.396 1.00 96.81 76 ASP A O 1
ATOM 540 N N . SER A 1 77 ? 1.377 -0.069 16.878 1.00 96.81 77 SER A N 1
ATOM 541 C CA . SER A 1 77 ? 2.080 -1.163 16.206 1.00 96.81 77 SER A CA 1
ATOM 542 C C . SER A 1 77 ? 1.284 -2.469 16.141 1.00 96.81 77 SER A C 1
ATOM 544 O O . SER A 1 77 ? 1.474 -3.230 15.1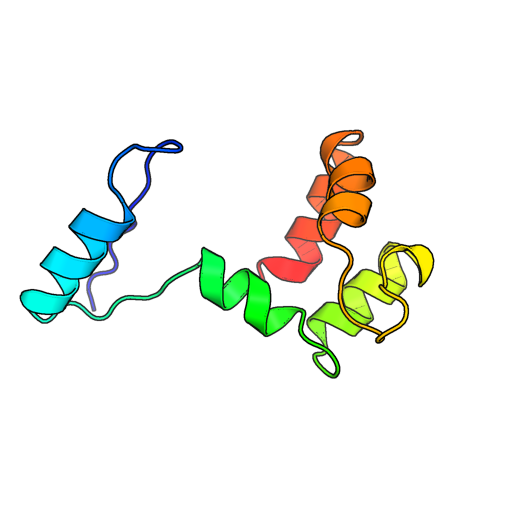92 1.00 96.81 77 SER A O 1
ATOM 546 N N . GLU A 1 78 ? 0.405 -2.746 17.109 1.00 97.69 78 GLU A N 1
ATOM 547 C CA . GLU A 1 78 ? -0.452 -3.939 17.084 1.00 97.69 78 GLU A CA 1
ATOM 548 C C . GLU A 1 78 ? -1.530 -3.795 16.007 1.00 97.69 78 GLU A C 1
ATOM 550 O O . GLU A 1 78 ? -1.762 -4.717 15.225 1.00 97.69 78 GLU A O 1
ATOM 555 N N . ARG A 1 79 ? -2.110 -2.595 15.879 1.00 97.12 79 ARG A N 1
ATOM 556 C CA . ARG A 1 79 ? -3.060 -2.264 14.805 1.00 97.12 79 ARG A CA 1
ATOM 557 C C . ARG A 1 79 ? -2.415 -2.347 13.425 1.00 97.12 79 ARG A C 1
ATOM 559 O O . ARG A 1 79 ? -3.030 -2.863 12.494 1.00 97.12 79 ARG A O 1
ATOM 566 N N . LEU A 1 80 ? -1.170 -1.890 13.280 1.00 97.38 80 LEU A N 1
ATOM 567 C CA . LEU A 1 80 ? -0.420 -2.055 12.032 1.00 97.38 80 LEU A CA 1
ATOM 568 C C . LEU A 1 80 ? -0.176 -3.529 11.697 1.00 97.38 80 LEU A C 1
ATOM 570 O O . LEU A 1 80 ? -0.310 -3.929 10.541 1.00 97.38 80 LEU A O 1
ATOM 574 N N . ALA A 1 81 ? 0.172 -4.341 12.697 1.00 97.38 81 ALA A N 1
ATOM 575 C CA . ALA A 1 81 ? 0.362 -5.774 12.511 1.00 97.38 81 ALA A CA 1
ATOM 576 C C . ALA A 1 81 ? -0.941 -6.469 12.081 1.00 97.38 81 ALA A C 1
ATOM 578 O O . ALA A 1 81 ? -0.903 -7.280 11.156 1.00 97.38 81 ALA A O 1
ATOM 579 N N . ALA A 1 82 ? -2.081 -6.106 12.680 1.00 97.12 82 ALA A N 1
ATOM 580 C CA . ALA A 1 82 ? -3.398 -6.617 12.296 1.00 97.12 82 ALA A CA 1
ATOM 581 C C . 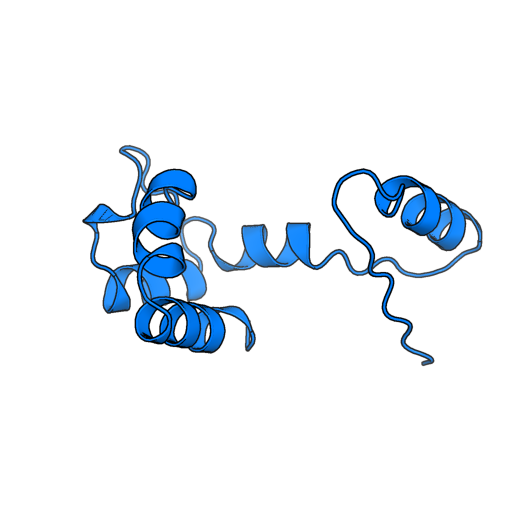ALA A 1 82 ? -3.743 -6.275 10.836 1.00 97.12 82 ALA A C 1
ATOM 583 O O . ALA A 1 82 ? -4.102 -7.163 10.064 1.00 97.12 82 ALA A O 1
ATOM 584 N N . LEU A 1 83 ? -3.534 -5.020 10.413 1.00 96.69 83 LEU A N 1
ATOM 585 C CA . LEU A 1 83 ? -3.746 -4.625 9.016 1.00 96.69 83 LEU A CA 1
ATOM 586 C C . LEU A 1 83 ? -2.860 -5.434 8.059 1.00 96.69 83 LEU A C 1
ATOM 588 O O . LEU A 1 83 ? -3.334 -5.943 7.045 1.00 96.69 83 LEU A O 1
ATOM 592 N N . ASN A 1 84 ? -1.575 -5.578 8.384 1.00 96.25 84 ASN A N 1
ATOM 593 C CA . ASN A 1 84 ? -0.637 -6.332 7.556 1.00 96.25 84 ASN A CA 1
ATOM 594 C C . ASN A 1 84 ? -1.014 -7.818 7.457 1.00 96.25 84 ASN A C 1
ATOM 596 O O . ASN A 1 84 ? -0.852 -8.413 6.393 1.00 96.25 84 ASN A O 1
ATOM 600 N N . ALA A 1 85 ? -1.537 -8.416 8.531 1.00 96.69 85 ALA A N 1
ATOM 601 C CA . ALA A 1 85 ? -2.005 -9.802 8.529 1.00 96.69 85 ALA A CA 1
ATOM 602 C C . ALA A 1 85 ? -3.205 -10.018 7.593 1.00 96.69 85 ALA A C 1
ATOM 604 O O . ALA A 1 85 ? -3.329 -11.098 7.019 1.00 96.69 85 ALA A O 1
ATOM 605 N N . ILE A 1 86 ? -4.044 -8.994 7.405 1.00 94.94 86 ILE A N 1
ATOM 606 C CA . ILE A 1 86 ? -5.167 -9.018 6.460 1.00 94.94 86 ILE A CA 1
ATOM 607 C C . ILE A 1 86 ? -4.683 -8.788 5.025 1.00 94.94 86 ILE A C 1
ATOM 609 O O . ILE A 1 86 ? -5.087 -9.515 4.127 1.00 94.94 86 ILE A O 1
ATOM 613 N N . VAL A 1 87 ? -3.825 -7.789 4.794 1.00 93.69 87 VAL A N 1
ATOM 614 C CA . VAL A 1 87 ? -3.477 -7.333 3.435 1.00 93.69 87 VAL A CA 1
ATOM 615 C C . VAL A 1 87 ? -2.410 -8.199 2.765 1.00 93.69 87 VAL A C 1
ATOM 617 O O . VAL A 1 87 ? -2.494 -8.443 1.568 1.00 93.69 87 VAL A O 1
ATOM 620 N N . HIS A 1 88 ? -1.390 -8.662 3.492 1.00 93.44 88 HIS A N 1
ATOM 621 C CA . HIS A 1 88 ? -0.267 -9.391 2.882 1.00 93.44 88 HIS A CA 1
ATOM 622 C C . HIS A 1 88 ? -0.631 -10.734 2.213 1.00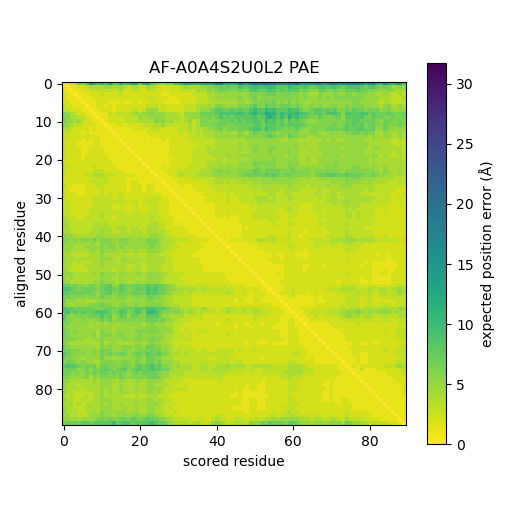 93.44 88 HIS A C 1
ATOM 624 O O . HIS A 1 88 ? 0.066 -11.102 1.266 1.00 93.44 88 HIS A O 1
ATOM 630 N N . PRO A 1 89 ? -1.638 -11.498 2.682 1.00 93.50 89 PRO A N 1
ATOM 631 C CA . PRO A 1 89 ? -2.062 -12.731 2.015 1.00 93.50 89 PRO A CA 1
ATOM 632 C C . PRO A 1 89 ? -2.918 -12.539 0.752 1.00 93.50 89 PRO A C 1
ATOM 634 O O . PRO A 1 89 ? -3.188 -13.541 0.086 1.00 93.50 89 PRO A O 1
ATOM 637 N N . LEU A 1 90 ? -3.382 -11.315 0.466 1.00 89.12 90 LEU A N 1
ATOM 638 C CA . LEU A 1 90 ? -4.323 -11.002 -0.620 1.00 89.12 90 LEU A CA 1
ATOM 639 C C . LEU A 1 90 ? -3.637 -10.669 -1.952 1.00 89.12 90 LEU A C 1
ATOM 641 O O . LEU A 1 90 ? -2.481 -10.186 -1.948 1.00 89.12 90 LEU A O 1
#